Protein AF-A0A1J3IRX9-F1 (afdb_monomer_lite)

Sequence (83 aa):
MREEEREDSIGEILRYIHIALLCTDDNPETRPSLDKVLHWFSCFSTPLPETAIGNRYLAEEDTNCLFSPSPGHSSLMSPVSSR

pLDDT: mean 73.65, std 19.77, range [41.66, 97.06]

Foldseek 3Di:
DVVVVVVVVVLVVVLVVLLVLQQPDPDPVSRDDPVVSVVCVVDVPDDDDDRPPVPPVVVPPDDPDDPDDDDDDDDDDDDDDDD

Secondary structure (DSSP, 8-state):
-TTHHHHHHHHHHHHHHHHHHHHT-SSGGGSPPHHHHHHHHH-TTSPPPPPTHHHHSTT--S-------PPP----PPPPP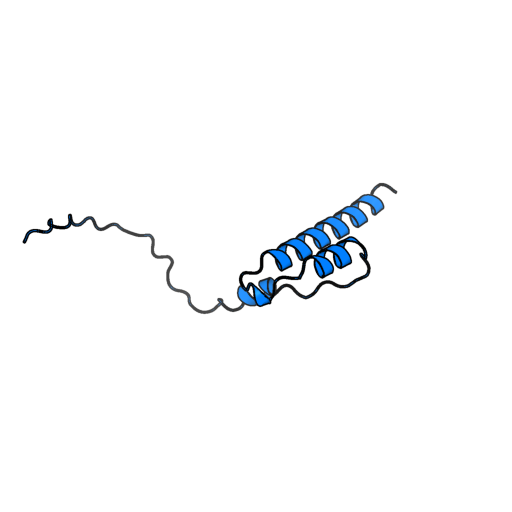--

Radius of gyration: 23.72 Å; chains: 1; bounding box: 80×42×27 Å

Organism: Noccaea caerulescens (NCBI:txid107243)

Structure (mmCIF, N/CA/C/O backbone):
data_AF-A0A1J3IRX9-F1
#
_entry.id   AF-A0A1J3IRX9-F1
#
loop_
_atom_site.group_PDB
_atom_site.id
_atom_site.type_symbol
_atom_site.label_atom_id
_atom_site.label_alt_id
_atom_site.label_comp_id
_atom_site.label_asym_id
_atom_site.label_entity_id
_atom_site.label_seq_id
_atom_site.pdbx_PDB_ins_code
_atom_site.Cartn_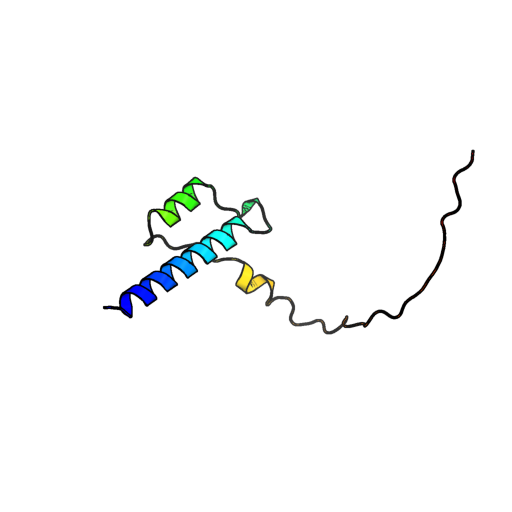x
_atom_site.Cartn_y
_atom_site.Cartn_z
_atom_site.occupancy
_atom_site.B_iso_or_equiv
_atom_site.auth_seq_id
_atom_site.auth_comp_id
_atom_site.auth_asym_id
_atom_site.auth_atom_id
_atom_site.pdbx_PDB_model_num
ATOM 1 N N . MET A 1 1 ? 24.847 2.224 -13.006 1.00 56.25 1 MET A N 1
ATOM 2 C CA . MET A 1 1 ? 23.920 3.370 -12.899 1.00 56.25 1 MET A CA 1
ATOM 3 C C . MET A 1 1 ? 22.500 3.010 -13.333 1.00 56.25 1 MET A C 1
ATOM 5 O O . MET A 1 1 ? 21.652 2.985 -12.467 1.00 56.25 1 MET A O 1
ATOM 9 N N . ARG A 1 2 ? 22.222 2.606 -14.588 1.00 66.88 2 ARG A N 1
ATOM 10 C CA . ARG A 1 2 ? 20.841 2.265 -15.036 1.00 66.88 2 ARG A CA 1
ATOM 11 C C . ARG A 1 2 ? 20.170 1.033 -14.404 1.00 66.88 2 ARG A C 1
ATOM 13 O O . ARG A 1 2 ? 18.979 0.822 -14.614 1.00 66.88 2 ARG A O 1
ATOM 20 N N . GLU A 1 3 ? 20.927 0.143 -13.772 1.00 61.72 3 GLU A N 1
ATOM 21 C CA . GLU A 1 3 ? 20.378 -1.106 -13.213 1.00 61.72 3 GLU A CA 1
ATOM 22 C C . GLU A 1 3 ? 20.002 -0.949 -11.739 1.00 61.72 3 GLU A C 1
ATOM 24 O O . GLU A 1 3 ? 18.940 -1.403 -11.341 1.00 61.72 3 GLU A O 1
ATOM 29 N N . GLU A 1 4 ? 20.804 -0.195 -10.991 1.00 61.91 4 GLU A N 1
ATOM 30 C CA . GLU A 1 4 ? 20.579 0.164 -9.586 1.00 61.91 4 GLU A CA 1
ATOM 31 C C . GLU A 1 4 ? 19.303 1.011 -9.417 1.00 61.91 4 GLU A C 1
ATOM 33 O O . GLU A 1 4 ? 18.435 0.669 -8.624 1.00 61.91 4 GLU A O 1
ATOM 38 N N . GLU A 1 5 ? 19.081 2.000 -10.295 1.00 63.44 5 GLU A N 1
ATOM 39 C CA . GLU A 1 5 ? 17.832 2.788 -10.321 1.00 63.44 5 GLU A CA 1
ATOM 40 C C . GLU A 1 5 ? 16.574 1.927 -10.575 1.00 63.44 5 GLU A C 1
ATOM 42 O O . GLU A 1 5 ? 15.473 2.272 -10.135 1.00 63.44 5 GLU A O 1
ATOM 47 N N . ARG A 1 6 ? 16.709 0.799 -11.295 1.00 69.69 6 ARG A N 1
ATOM 48 C CA . ARG A 1 6 ? 15.590 -0.132 -11.527 1.00 69.69 6 ARG A CA 1
ATOM 49 C C . ARG A 1 6 ? 15.285 -0.972 -10.294 1.00 69.69 6 ARG A C 1
ATOM 51 O O . ARG A 1 6 ? 14.116 -1.272 -10.068 1.00 69.69 6 ARG A O 1
ATOM 58 N N . GLU A 1 7 ? 16.300 -1.371 -9.536 1.00 71.81 7 GLU A N 1
ATOM 59 C CA . GLU A 1 7 ? 16.122 -2.140 -8.300 1.00 71.81 7 GLU A CA 1
ATOM 60 C C . GLU A 1 7 ? 15.444 -1.292 -7.220 1.00 71.81 7 GLU A C 1
ATOM 62 O O . GLU A 1 7 ? 14.469 -1.755 -6.621 1.00 71.81 7 GLU A O 1
ATOM 67 N N . ASP A 1 8 ? 15.855 -0.028 -7.075 1.00 76.31 8 ASP A N 1
ATOM 68 C CA . ASP A 1 8 ? 15.197 0.942 -6.190 1.00 76.31 8 ASP A CA 1
ATOM 69 C C . ASP A 1 8 ? 13.714 1.112 -6.560 1.00 76.31 8 ASP A C 1
ATOM 71 O O . ASP A 1 8 ? 12.830 0.975 -5.710 1.00 76.31 8 ASP A O 1
ATOM 75 N N . SER A 1 9 ? 13.424 1.272 -7.858 1.00 86.94 9 SER A N 1
ATOM 76 C CA . SER A 1 9 ? 12.051 1.411 -8.365 1.00 86.94 9 SER A CA 1
ATOM 77 C C . SER A 1 9 ? 11.177 0.185 -8.056 1.00 86.94 9 SER A C 1
ATOM 79 O O . SER A 1 9 ? 9.998 0.318 -7.726 1.00 86.94 9 SER A O 1
ATOM 81 N N . ILE A 1 10 ? 11.724 -1.032 -8.165 1.00 91.31 10 ILE A N 1
ATOM 82 C CA . ILE A 1 10 ? 10.979 -2.266 -7.868 1.00 91.31 10 ILE A CA 1
ATOM 83 C C . ILE A 1 10 ? 10.666 -2.352 -6.371 1.00 91.31 10 ILE A C 1
ATOM 85 O O . ILE A 1 10 ? 9.539 -2.692 -6.008 1.00 91.31 10 ILE A O 1
ATOM 89 N N . GLY A 1 11 ? 11.627 -2.017 -5.506 1.00 91.00 11 GLY A N 1
ATOM 90 C CA . GLY A 1 11 ? 11.422 -1.988 -4.057 1.00 91.00 11 GLY A CA 1
ATOM 91 C C . GLY A 1 11 ? 10.309 -1.023 -3.642 1.00 91.00 11 GLY A C 1
ATOM 92 O O . GLY A 1 11 ? 9.437 -1.383 -2.847 1.00 91.00 11 GLY A O 1
ATOM 93 N N . GLU A 1 12 ? 10.281 0.172 -4.234 1.00 91.75 12 GLU A N 1
ATOM 94 C CA . GLU A 1 12 ? 9.224 1.163 -4.009 1.00 91.75 12 GLU A CA 1
ATOM 95 C C . GLU A 1 12 ? 7.850 0.661 -4.472 1.00 91.75 12 GLU A C 1
ATOM 97 O O . GLU A 1 12 ? 6.874 0.743 -3.723 1.00 91.75 12 GLU A O 1
ATOM 102 N N . ILE A 1 13 ? 7.770 0.079 -5.674 1.00 93.62 13 ILE A N 1
ATOM 103 C CA . ILE A 1 13 ? 6.520 -0.476 -6.211 1.00 93.62 13 ILE A CA 1
ATOM 104 C C . ILE A 1 13 ? 5.993 -1.598 -5.310 1.00 93.62 13 ILE A C 1
ATOM 106 O O . ILE A 1 13 ? 4.812 -1.596 -4.955 1.00 93.62 13 ILE A O 1
ATOM 110 N N . LEU A 1 14 ? 6.851 -2.535 -4.896 1.00 92.69 14 LEU A N 1
ATOM 111 C CA . LEU A 1 14 ? 6.468 -3.627 -3.997 1.00 92.69 14 LEU A CA 1
ATOM 112 C C . LEU A 1 14 ? 5.979 -3.099 -2.645 1.00 92.69 14 LEU A C 1
ATOM 114 O O . LEU A 1 14 ? 4.978 -3.587 -2.116 1.00 92.69 14 LEU A O 1
ATOM 118 N N . ARG A 1 15 ? 6.632 -2.064 -2.108 1.00 93.19 15 ARG A N 1
ATOM 119 C CA . ARG A 1 15 ? 6.204 -1.395 -0.875 1.00 93.19 15 ARG A CA 1
ATOM 120 C C . ARG A 1 15 ? 4.819 -0.763 -1.030 1.00 93.19 15 ARG A C 1
ATOM 122 O O . ARG A 1 15 ? 3.986 -0.914 -0.139 1.00 93.19 15 ARG A O 1
ATOM 129 N N . TYR A 1 16 ? 4.537 -0.094 -2.147 1.00 94.75 16 TYR A N 1
ATOM 130 C CA . TYR A 1 16 ? 3.220 0.499 -2.395 1.00 94.75 16 TYR A CA 1
ATOM 131 C C . TYR A 1 16 ? 2.123 -0.546 -2.571 1.00 94.75 16 TYR A C 1
ATOM 133 O O . TYR A 1 16 ? 1.027 -0.363 -2.043 1.00 94.75 16 TYR A O 1
ATOM 141 N N . ILE A 1 17 ? 2.422 -1.661 -3.242 1.00 94.62 17 ILE A N 1
ATOM 142 C CA . ILE A 1 17 ? 1.502 -2.800 -3.330 1.00 94.62 17 ILE A CA 1
ATOM 143 C C . ILE A 1 17 ? 1.205 -3.337 -1.926 1.00 94.62 17 ILE A C 1
ATOM 145 O O . ILE A 1 17 ? 0.0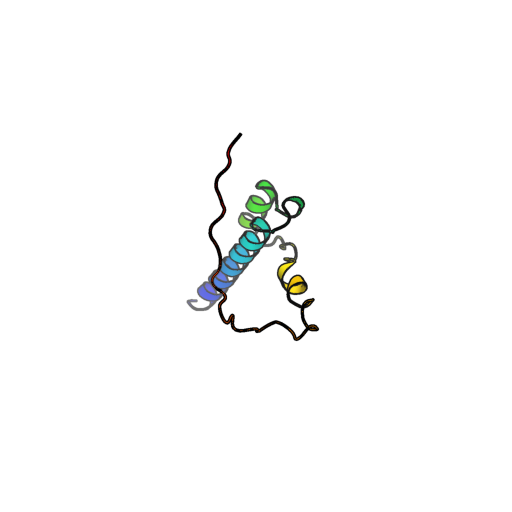42 -3.521 -1.585 1.00 94.62 17 ILE A O 1
ATOM 149 N N . HIS A 1 18 ? 2.222 -3.514 -1.081 1.00 94.06 18 HIS A N 1
ATOM 150 C CA . HIS A 1 18 ? 2.041 -3.970 0.297 1.00 94.06 18 HIS A CA 1
ATOM 151 C C . HIS A 1 18 ? 1.125 -3.019 1.094 1.00 94.06 18 HIS A C 1
ATOM 153 O O . HIS A 1 18 ? 0.157 -3.460 1.711 1.00 94.06 18 HIS A O 1
ATOM 159 N N . ILE A 1 19 ? 1.353 -1.703 1.018 1.00 94.62 19 ILE A N 1
ATOM 160 C CA . ILE A 1 19 ? 0.479 -0.707 1.663 1.00 94.62 19 ILE A CA 1
ATOM 161 C C . ILE A 1 19 ? -0.957 -0.801 1.128 1.00 94.62 19 ILE A C 1
ATOM 163 O O . ILE A 1 19 ? -1.902 -0.767 1.914 1.00 94.62 19 ILE A O 1
ATOM 167 N N . ALA A 1 20 ? -1.138 -0.955 -0.187 1.00 94.06 20 ALA A N 1
ATOM 168 C CA . ALA A 1 20 ? -2.460 -1.107 -0.788 1.00 94.06 20 ALA A CA 1
ATOM 169 C C . ALA A 1 20 ? -3.190 -2.352 -0.257 1.00 94.06 20 ALA A C 1
ATOM 171 O O . ALA A 1 20 ? -4.360 -2.246 0.105 1.00 94.06 20 ALA A O 1
ATOM 172 N N . LEU A 1 21 ? -2.489 -3.485 -0.127 1.00 92.69 21 LEU A N 1
ATOM 173 C CA . LEU A 1 21 ? -3.046 -4.721 0.432 1.00 92.69 21 LEU A CA 1
ATOM 174 C C . LEU A 1 21 ? -3.510 -4.545 1.886 1.00 92.69 21 LEU A C 1
ATOM 176 O O . LEU A 1 21 ? -4.570 -5.051 2.243 1.00 92.69 21 LEU A O 1
ATOM 180 N N . LEU A 1 22 ? -2.772 -3.787 2.705 1.00 92.19 22 LEU A N 1
ATOM 181 C CA . LEU A 1 22 ? -3.182 -3.456 4.078 1.00 92.19 22 LEU A CA 1
ATOM 182 C C . LEU A 1 22 ? -4.435 -2.560 4.111 1.00 92.19 22 LEU A C 1
ATOM 184 O O . LEU A 1 22 ? -5.287 -2.702 4.986 1.00 92.19 22 LEU A O 1
ATOM 188 N N . CYS A 1 23 ? -4.570 -1.631 3.162 1.00 94.25 23 CYS A N 1
ATOM 189 C CA . CYS A 1 23 ? -5.724 -0.731 3.068 1.00 94.25 23 CYS A CA 1
ATOM 190 C C . CYS A 1 23 ? -7.009 -1.435 2.612 1.00 94.25 23 CYS A C 1
ATOM 192 O O . CYS A 1 23 ? -8.105 -1.000 2.970 1.00 94.25 23 CYS A O 1
ATOM 194 N N . THR A 1 24 ? -6.883 -2.502 1.821 1.00 91.44 24 THR A N 1
ATOM 195 C CA . THR A 1 24 ? -8.013 -3.269 1.278 1.00 91.44 24 THR A CA 1
ATOM 196 C C . THR A 1 24 ? -8.317 -4.533 2.073 1.00 91.44 24 THR A C 1
ATOM 198 O O . THR A 1 24 ? -8.957 -5.435 1.543 1.00 91.44 24 THR A O 1
ATOM 201 N N . ASP A 1 25 ? -7.864 -4.620 3.325 1.00 86.88 25 ASP A N 1
ATOM 202 C CA . ASP A 1 25 ? -8.128 -5.786 4.163 1.00 86.88 25 ASP A CA 1
ATOM 203 C C . ASP A 1 25 ? -9.644 -5.998 4.357 1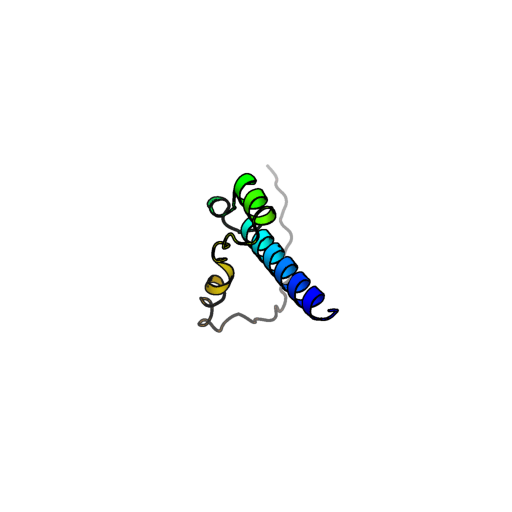.00 86.88 25 ASP A C 1
ATOM 205 O O . ASP A 1 25 ? -10.428 -5.037 4.465 1.00 86.88 25 ASP A O 1
ATOM 209 N N . ASP A 1 26 ? -10.055 -7.269 4.358 1.00 85.88 26 ASP A N 1
ATOM 210 C CA . ASP A 1 26 ? -11.455 -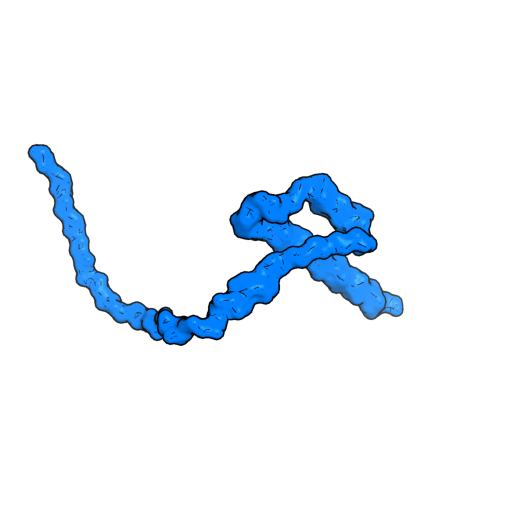7.681 4.493 1.00 85.88 26 ASP A CA 1
ATOM 211 C C . ASP A 1 26 ? -12.023 -7.269 5.855 1.00 85.88 26 ASP A C 1
ATOM 213 O O . ASP A 1 26 ? -13.196 -6.903 5.962 1.00 85.88 26 ASP A O 1
ATOM 217 N N . ASN A 1 27 ? -11.185 -7.286 6.894 1.00 86.94 27 ASN A N 1
ATOM 218 C CA . ASN A 1 27 ? -11.569 -6.832 8.215 1.00 86.94 27 ASN A CA 1
ATOM 219 C C . ASN A 1 27 ? -11.348 -5.305 8.330 1.00 86.94 27 ASN A C 1
ATOM 221 O O . ASN A 1 27 ? -10.238 -4.808 8.142 1.00 86.94 27 ASN A O 1
ATOM 225 N N . PRO A 1 28 ? -12.385 -4.506 8.640 1.00 89.25 28 PRO A N 1
ATOM 226 C CA . PRO A 1 28 ? -12.248 -3.051 8.708 1.00 89.25 28 PRO A CA 1
ATOM 227 C C . PRO A 1 28 ? -11.351 -2.594 9.866 1.00 89.25 28 PRO A C 1
ATOM 229 O O . PRO A 1 28 ? -10.665 -1.585 9.733 1.00 89.25 28 PRO A O 1
ATOM 232 N N . GLU A 1 29 ? -11.309 -3.352 10.965 1.00 89.19 29 GLU A N 1
ATOM 233 C CA . GLU A 1 29 ? -10.514 -3.022 12.158 1.00 89.19 29 GLU A CA 1
ATOM 234 C C . GLU A 1 29 ? -8.999 -3.174 11.932 1.00 89.19 29 GLU A C 1
ATOM 236 O O . GLU A 1 29 ? -8.193 -2.597 12.661 1.00 89.19 29 GLU A O 1
ATOM 241 N N . THR A 1 30 ? -8.588 -3.949 10.924 1.00 87.88 30 THR A N 1
ATOM 242 C CA . THR A 1 30 ? -7.176 -4.139 10.548 1.00 87.88 30 THR A CA 1
ATOM 243 C C . THR A 1 30 ? -6.689 -3.091 9.554 1.00 87.88 30 THR A C 1
ATOM 245 O O . THR A 1 30 ? -5.478 -2.973 9.350 1.00 87.88 30 THR A O 1
ATOM 248 N N . ARG A 1 31 ? -7.587 -2.286 8.969 1.00 92.69 31 ARG A N 1
ATOM 249 C CA . ARG A 1 31 ? -7.197 -1.240 8.021 1.00 92.69 31 ARG A CA 1
ATOM 250 C C . ARG A 1 31 ? -6.399 -0.140 8.729 1.00 92.69 31 ARG A C 1
ATOM 252 O O . ARG A 1 31 ? -6.787 0.333 9.800 1.00 92.69 31 ARG A O 1
ATOM 259 N N . PRO A 1 32 ? -5.279 0.312 8.147 1.00 95.50 32 PRO A N 1
ATOM 260 C CA . PRO A 1 32 ? -4.494 1.395 8.717 1.00 95.50 32 PRO A CA 1
ATOM 261 C C . PRO A 1 32 ? -5.260 2.723 8.658 1.00 95.50 32 PRO A C 1
ATOM 263 O O . PRO A 1 32 ? -5.999 3.000 7.713 1.00 95.50 32 PRO A O 1
ATOM 266 N N . SER A 1 33 ? -5.036 3.588 9.651 1.00 96.25 33 SER A N 1
ATOM 267 C CA . SER A 1 33 ? -5.484 4.980 9.568 1.00 96.25 33 SER A CA 1
ATOM 268 C C . SER A 1 33 ? -4.716 5.726 8.476 1.00 96.25 33 SER A C 1
ATOM 270 O O . SER A 1 33 ? -3.567 5.394 8.169 1.00 96.25 33 SER A O 1
ATOM 272 N N . LEU A 1 34 ? -5.321 6.781 7.925 1.00 95.38 34 LEU A N 1
ATOM 273 C CA . LEU A 1 34 ? -4.693 7.590 6.878 1.00 95.38 34 LEU A CA 1
ATOM 274 C C . LEU A 1 34 ? -3.332 8.159 7.319 1.00 95.38 34 LEU A C 1
ATOM 276 O O . LEU A 1 34 ? -2.389 8.164 6.532 1.00 95.38 34 LEU A O 1
ATOM 280 N N . ASP A 1 35 ? -3.196 8.549 8.589 1.00 97.06 35 ASP A N 1
ATOM 281 C CA . ASP A 1 35 ? -1.931 9.040 9.152 1.00 97.06 35 ASP A CA 1
ATOM 282 C C . ASP A 1 35 ? -0.817 7.984 9.104 1.00 97.06 35 ASP A C 1
ATOM 284 O O . ASP A 1 35 ? 0.329 8.300 8.783 1.00 97.06 35 ASP A O 1
ATOM 288 N N . LYS A 1 36 ? -1.141 6.709 9.375 1.00 95.25 36 LYS A N 1
ATOM 289 C CA . LYS A 1 36 ? -0.177 5.600 9.267 1.00 95.25 36 LYS A CA 1
ATOM 290 C C . LYS A 1 36 ? 0.251 5.383 7.819 1.00 95.25 36 LYS A C 1
ATOM 292 O O . LYS A 1 36 ? 1.436 5.209 7.551 1.00 95.25 36 LYS A O 1
ATOM 297 N N . VAL A 1 37 ? -0.701 5.443 6.891 1.00 95.69 37 VAL A N 1
ATOM 298 C CA . VAL A 1 37 ? -0.442 5.313 5.451 1.00 95.69 37 VAL A CA 1
ATOM 299 C C . VAL A 1 37 ? 0.482 6.435 4.962 1.00 95.69 37 VAL A C 1
ATOM 301 O O . VAL A 1 37 ? 1.501 6.165 4.327 1.00 95.69 37 VAL A O 1
ATOM 304 N N . LEU A 1 38 ? 0.191 7.687 5.327 1.00 95.69 38 LEU A N 1
ATOM 305 C CA . LEU A 1 38 ? 1.034 8.848 5.017 1.00 95.69 38 LEU A CA 1
ATOM 306 C C . LEU A 1 38 ? 2.436 8.724 5.622 1.00 95.69 38 LEU A C 1
ATOM 308 O O . LEU A 1 38 ? 3.424 9.064 4.967 1.00 95.69 38 LEU A O 1
ATOM 312 N N . HIS A 1 39 ? 2.541 8.204 6.845 1.00 95.50 39 HIS A N 1
ATOM 313 C CA . HIS A 1 39 ? 3.829 7.942 7.475 1.00 95.50 39 HIS A CA 1
ATOM 314 C C . HIS A 1 39 ? 4.651 6.909 6.688 1.00 95.50 39 HIS A C 1
ATOM 316 O O . HIS A 1 39 ? 5.839 7.129 6.456 1.00 95.50 39 HIS A O 1
ATOM 322 N N . TRP A 1 40 ? 4.037 5.821 6.212 1.00 95.38 40 TRP A N 1
ATOM 323 C CA . TRP A 1 40 ? 4.733 4.816 5.402 1.00 95.38 40 TRP A CA 1
ATOM 324 C C . TRP A 1 40 ? 5.166 5.321 4.027 1.00 95.38 40 TRP A C 1
ATOM 326 O O . TRP A 1 40 ? 6.206 4.877 3.537 1.00 95.38 40 TRP A O 1
ATOM 336 N N . PHE A 1 41 ? 4.423 6.255 3.431 1.00 92.44 41 PHE A N 1
ATOM 337 C CA . PHE A 1 41 ? 4.848 6.947 2.212 1.00 92.44 41 PHE A CA 1
ATOM 338 C C . PHE A 1 41 ? 5.981 7.947 2.465 1.00 92.44 41 PHE A C 1
ATOM 340 O O . PHE A 1 41 ? 6.851 8.117 1.620 1.00 92.44 41 PHE A O 1
ATOM 347 N N . SER A 1 42 ? 5.994 8.590 3.633 1.00 92.44 42 SER A N 1
ATOM 348 C CA . SER A 1 42 ? 6.991 9.615 3.967 1.00 92.44 42 SER A CA 1
ATOM 349 C C . SER A 1 42 ? 8.307 9.029 4.489 1.00 92.44 42 SER A C 1
ATOM 351 O O . SER A 1 42 ? 9.348 9.672 4.385 1.00 92.44 42 SER A O 1
ATOM 353 N N . CYS A 1 43 ? 8.280 7.826 5.072 1.00 92.69 43 CYS A N 1
ATOM 354 C CA . CYS A 1 43 ? 9.444 7.183 5.679 1.00 92.69 43 CYS A CA 1
ATOM 355 C C . CYS A 1 43 ? 9.615 5.740 5.182 1.00 92.69 43 CYS A C 1
ATOM 357 O O . CYS A 1 43 ? 9.065 4.797 5.754 1.00 92.69 43 CYS A O 1
ATOM 359 N N . PHE A 1 44 ? 10.437 5.558 4.144 1.00 88.44 44 PHE A N 1
ATOM 360 C CA . PHE A 1 44 ? 10.726 4.249 3.536 1.00 88.44 44 PHE A CA 1
ATOM 361 C C . PHE A 1 44 ? 11.484 3.278 4.451 1.00 88.44 44 PHE A C 1
ATOM 363 O O . PHE A 1 44 ? 11.424 2.070 4.246 1.00 88.44 44 PHE A O 1
ATOM 370 N N . SER A 1 45 ? 12.151 3.785 5.489 1.00 89.31 45 SER A N 1
ATOM 371 C CA . SER A 1 45 ? 12.830 2.955 6.493 1.00 89.31 45 SER A CA 1
ATOM 372 C C . SER A 1 45 ? 11.849 2.304 7.479 1.00 89.31 45 SER A C 1
ATOM 374 O O . SER A 1 45 ? 12.163 1.293 8.105 1.00 89.31 45 SER A O 1
ATOM 376 N N . THR A 1 46 ? 10.630 2.844 7.610 1.00 92.75 46 THR A N 1
ATOM 377 C CA . THR A 1 46 ? 9.631 2.269 8.515 1.00 92.75 46 THR A CA 1
ATOM 378 C C . THR A 1 46 ? 9.178 0.904 7.984 1.00 92.75 46 THR A C 1
ATOM 380 O O . THR A 1 46 ? 8.724 0.841 6.830 1.00 92.75 46 THR A O 1
ATOM 383 N N . PRO A 1 47 ? 9.261 -0.172 8.792 1.00 91.62 47 PRO A N 1
ATOM 384 C CA . PRO A 1 47 ? 8.777 -1.488 8.400 1.00 91.62 47 PRO A CA 1
ATOM 385 C C . PRO A 1 47 ? 7.250 -1.493 8.296 1.00 91.62 47 PRO A C 1
ATOM 387 O O . PRO A 1 47 ? 6.550 -0.822 9.062 1.00 91.62 47 PRO A O 1
ATOM 390 N N . LEU A 1 48 ? 6.738 -2.262 7.338 1.00 92.50 48 LEU A N 1
ATOM 391 C CA . LEU A 1 48 ? 5.306 -2.484 7.177 1.00 92.50 48 LEU A CA 1
ATOM 392 C C . LEU A 1 48 ? 4.853 -3.678 8.036 1.00 92.50 48 LEU A C 1
ATOM 394 O O . LEU A 1 48 ? 5.632 -4.617 8.217 1.00 92.50 48 LEU A O 1
ATOM 398 N N . PRO A 1 49 ? 3.620 -3.653 8.571 1.00 90.75 49 PRO A N 1
ATOM 399 C CA . PRO A 1 49 ? 3.005 -4.813 9.209 1.00 90.75 49 PRO A CA 1
ATOM 400 C C . PRO A 1 49 ? 2.913 -5.992 8.246 1.00 90.75 49 PRO A C 1
ATOM 402 O O . PRO A 1 49 ? 2.765 -5.794 7.047 1.00 90.75 49 PRO A O 1
ATOM 405 N N . GLU A 1 50 ? 2.930 -7.213 8.768 1.00 83.62 50 GLU A N 1
ATOM 406 C CA . GLU A 1 50 ? 2.741 -8.405 7.947 1.00 83.62 50 GLU A CA 1
ATOM 407 C C . GLU A 1 50 ? 1.298 -8.493 7.425 1.00 83.62 50 GLU A C 1
ATOM 409 O O . GLU A 1 50 ? 0.334 -8.410 8.190 1.00 83.62 50 GLU A O 1
ATOM 414 N N . THR A 1 51 ? 1.130 -8.647 6.110 1.00 75.19 51 THR A N 1
ATOM 415 C CA . THR A 1 51 ? -0.192 -8.868 5.511 1.00 75.19 51 THR A CA 1
ATOM 416 C C . THR A 1 51 ? -0.693 -10.271 5.831 1.00 75.19 51 THR A C 1
ATOM 418 O O . THR A 1 51 ? -0.041 -11.254 5.488 1.00 75.19 51 THR A O 1
ATOM 421 N N . ALA A 1 52 ? -1.907 -10.385 6.370 1.00 65.31 52 ALA A N 1
ATOM 422 C CA . ALA A 1 52 ? -2.531 -11.668 6.713 1.00 65.31 52 ALA A CA 1
ATOM 423 C C . ALA A 1 52 ? -2.86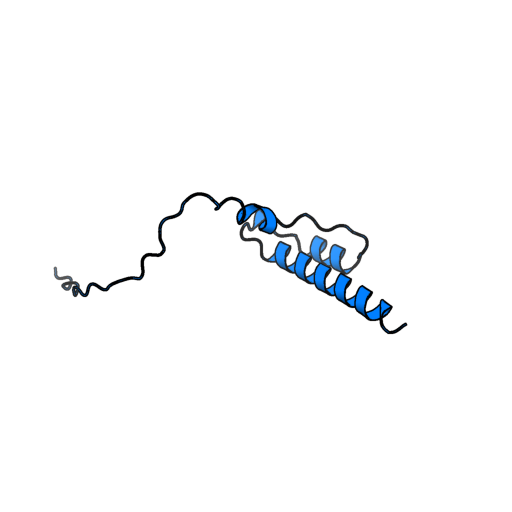4 -12.574 5.501 1.00 65.31 52 ALA A C 1
ATOM 425 O O . ALA A 1 52 ? -3.346 -13.695 5.671 1.00 65.31 52 ALA A O 1
ATOM 426 N N . ILE A 1 53 ? -2.625 -12.108 4.270 1.00 62.69 53 ILE A N 1
ATOM 427 C CA . ILE A 1 53 ? -2.961 -12.820 3.028 1.00 62.69 53 ILE A CA 1
ATOM 428 C C . ILE A 1 53 ? -2.139 -14.112 2.873 1.00 62.69 53 ILE A C 1
ATOM 430 O O . ILE A 1 53 ? -2.675 -15.106 2.386 1.00 62.69 53 ILE A O 1
ATOM 434 N N . GLY A 1 54 ? -0.887 -14.148 3.348 1.00 56.19 54 GLY A N 1
ATOM 435 C CA . GLY A 1 54 ? -0.004 -15.319 3.211 1.00 56.19 54 GLY A CA 1
ATOM 436 C C . GLY A 1 54 ? -0.486 -16.574 3.950 1.00 56.19 54 GLY A C 1
ATOM 437 O O . GLY A 1 54 ? -0.115 -17.686 3.589 1.00 56.19 54 GLY A O 1
ATOM 438 N N . ASN A 1 55 ? -1.359 -16.411 4.944 1.00 55.31 55 ASN A N 1
ATOM 439 C CA . ASN A 1 55 ? -1.679 -17.466 5.907 1.00 55.31 55 ASN A CA 1
ATOM 440 C C . ASN A 1 55 ? -3.117 -17.959 5.724 1.00 55.31 55 ASN A C 1
ATOM 442 O O . ASN A 1 55 ? -3.464 -19.059 6.144 1.00 55.31 55 ASN A O 1
ATOM 446 N N . ARG A 1 56 ? -3.969 -17.129 5.111 1.00 54.12 56 ARG A N 1
ATOM 447 C CA . ARG A 1 56 ? -5.404 -17.392 4.987 1.00 54.12 56 ARG A CA 1
ATOM 448 C C . ARG A 1 56 ? -5.733 -18.343 3.837 1.00 54.12 56 ARG A C 1
ATOM 450 O O . ARG A 1 56 ? -6.752 -19.011 3.900 1.00 54.12 56 ARG A O 1
ATOM 457 N N . TYR A 1 57 ? -4.856 -18.434 2.833 1.00 50.44 57 TYR A N 1
ATOM 458 C CA . TYR A 1 57 ? -5.007 -19.357 1.700 1.00 50.44 57 TYR A CA 1
ATOM 459 C C . TYR A 1 57 ? -4.294 -20.706 1.901 1.00 50.44 57 TYR A C 1
ATOM 461 O O . TYR A 1 57 ? -4.608 -21.670 1.216 1.00 50.44 57 TYR A O 1
ATOM 469 N N . LEU A 1 58 ? -3.356 -20.801 2.854 1.00 53.50 58 LEU A N 1
ATOM 470 C CA . LEU A 1 58 ? -2.677 -22.060 3.207 1.00 53.50 58 LEU A CA 1
ATOM 471 C C . LEU A 1 58 ? -3.463 -22.903 4.227 1.00 53.50 58 LEU A C 1
ATOM 473 O O . LEU A 1 58 ? -3.076 -24.026 4.528 1.00 53.50 58 LEU A O 1
ATOM 477 N N . ALA A 1 59 ? -4.567 -22.374 4.761 1.00 47.31 59 ALA A N 1
ATOM 478 C CA . ALA A 1 59 ? -5.462 -23.094 5.666 1.00 47.31 59 ALA A CA 1
ATOM 479 C C . ALA A 1 59 ? -6.598 -23.843 4.936 1.00 47.31 59 ALA A C 1
ATOM 481 O O . ALA A 1 59 ? -7.516 -24.332 5.590 1.00 47.31 59 ALA A O 1
ATOM 482 N N . GLU A 1 60 ? -6.546 -23.944 3.602 1.00 51.62 60 GLU A N 1
ATOM 483 C CA . GLU A 1 60 ? -7.538 -24.656 2.782 1.00 51.62 60 GLU A CA 1
ATOM 484 C C . GLU A 1 60 ? -6.888 -25.765 1.933 1.00 51.62 60 GLU A C 1
ATOM 486 O O . GLU A 1 60 ? -7.181 -25.929 0.754 1.00 51.62 60 GLU A O 1
ATOM 491 N N . GLU A 1 61 ? -5.990 -26.551 2.530 1.00 55.00 61 GLU A N 1
ATOM 492 C CA . GLU A 1 61 ? -5.408 -27.747 1.905 1.00 55.00 61 GLU A CA 1
ATOM 493 C C . GLU A 1 61 ? -5.751 -28.998 2.729 1.00 55.00 61 GLU A C 1
ATOM 495 O O . GLU A 1 61 ? -4.882 -29.651 3.281 1.00 55.00 61 GLU A O 1
ATOM 500 N N . ASP A 1 62 ? -7.050 -29.285 2.881 1.00 49.78 62 ASP A N 1
ATOM 501 C CA . ASP A 1 62 ? -7.580 -30.649 3.063 1.00 49.78 62 ASP A CA 1
ATOM 502 C C . ASP A 1 62 ? -9.117 -30.627 3.071 1.00 49.78 62 ASP A C 1
ATOM 504 O O . ASP A 1 62 ? -9.785 -30.758 4.090 1.00 49.78 62 ASP A O 1
ATOM 508 N N . THR A 1 63 ? -9.721 -30.424 1.905 1.00 46.38 63 THR A N 1
ATOM 509 C CA . THR A 1 63 ? -11.000 -31.061 1.548 1.00 46.38 63 THR A CA 1
ATOM 510 C C . THR A 1 63 ? -11.131 -31.010 0.033 1.00 46.38 63 THR A C 1
ATOM 512 O O . THR A 1 63 ? -11.781 -30.155 -0.562 1.00 46.38 63 THR A O 1
ATOM 515 N N . ASN A 1 64 ? -10.505 -31.987 -0.619 1.00 52.41 64 ASN A N 1
ATOM 516 C CA . ASN A 1 64 ? -10.979 -32.440 -1.918 1.00 52.41 64 ASN A CA 1
ATOM 517 C C . ASN A 1 64 ? -12.470 -32.774 -1.794 1.00 52.41 64 ASN A C 1
ATOM 519 O O . ASN A 1 64 ? -12.796 -33.821 -1.247 1.00 52.41 64 ASN A O 1
ATOM 523 N N . CYS A 1 65 ? -13.345 -31.883 -2.262 1.00 51.47 65 CYS A N 1
ATOM 524 C CA . CYS A 1 65 ? -14.633 -32.161 -2.903 1.00 51.47 65 CYS A CA 1
ATOM 525 C C . CYS A 1 65 ? -15.357 -30.832 -3.156 1.00 51.47 65 CYS A C 1
ATOM 527 O O . CYS A 1 65 ? -15.936 -30.293 -2.222 1.00 51.47 65 CYS A O 1
ATOM 529 N N . LEU A 1 66 ? -15.359 -30.343 -4.405 1.00 44.62 66 LEU A N 1
ATOM 530 C CA . LEU A 1 66 ? -16.529 -29.762 -5.107 1.00 44.62 66 LEU A CA 1
ATOM 531 C C . LEU A 1 66 ? -16.135 -29.067 -6.430 1.00 44.62 66 LEU A C 1
ATOM 533 O O . LEU A 1 66 ? -16.715 -28.061 -6.825 1.00 44.62 66 LEU A O 1
ATOM 537 N N . PHE A 1 67 ? -15.230 -29.667 -7.210 1.00 43.38 67 PHE A N 1
ATOM 538 C CA . PHE A 1 67 ? -15.353 -29.558 -8.666 1.00 43.38 67 PHE A CA 1
ATOM 539 C C . PHE A 1 67 ? -16.516 -30.454 -9.099 1.00 43.38 67 PHE A C 1
ATOM 541 O O . PHE A 1 67 ? -16.331 -31.621 -9.432 1.00 43.38 67 PHE A O 1
ATOM 548 N N . SER A 1 68 ? -17.735 -29.923 -9.042 1.00 52.59 68 SER A N 1
ATOM 549 C CA . SER A 1 68 ? -18.874 -30.498 -9.759 1.00 52.59 68 SER A CA 1
ATOM 550 C C . SER A 1 68 ? -19.186 -29.576 -10.938 1.00 52.59 68 SER A C 1
ATOM 552 O O . SER A 1 68 ? -19.530 -28.418 -10.705 1.00 52.59 68 SER A O 1
ATOM 554 N N . PRO A 1 69 ? -19.058 -30.022 -12.198 1.00 48.56 69 PRO A N 1
ATOM 555 C CA . PRO A 1 69 ? -19.522 -29.240 -13.334 1.00 48.56 69 PRO A CA 1
ATOM 556 C C . PRO A 1 69 ? -21.050 -29.300 -13.338 1.00 48.56 69 PRO A C 1
ATOM 558 O O . PRO A 1 69 ? -21.602 -30.380 -13.510 1.00 48.56 69 PRO A O 1
ATOM 561 N N . SER A 1 70 ? -21.730 -28.174 -13.110 1.00 44.16 70 SER A N 1
ATOM 562 C CA . SER A 1 70 ? -23.196 -28.097 -13.030 1.00 44.16 70 SER A CA 1
ATOM 563 C C . SER A 1 70 ? -23.903 -28.708 -14.251 1.00 44.16 70 SER A C 1
ATOM 565 O O . SER A 1 70 ? -23.781 -28.162 -15.351 1.00 44.16 70 SER A O 1
ATOM 567 N N . PRO A 1 71 ? -24.723 -29.762 -14.072 1.00 52.25 71 PRO A N 1
ATOM 568 C CA . PRO A 1 71 ? -25.705 -30.209 -15.055 1.00 52.25 71 PRO A CA 1
ATOM 569 C C . PRO A 1 71 ? -27.095 -29.707 -14.630 1.00 52.25 71 PRO A C 1
ATOM 571 O O . PRO A 1 71 ? -27.518 -29.880 -13.489 1.00 52.25 71 PRO A O 1
ATOM 574 N N . GLY A 1 72 ? -27.771 -29.005 -15.539 1.00 50.56 72 GLY A N 1
ATOM 575 C CA . GLY A 1 72 ? -28.930 -28.168 -15.234 1.00 50.56 72 GLY A CA 1
ATOM 576 C C . GLY A 1 72 ? -30.178 -28.882 -14.715 1.00 50.56 72 GLY A C 1
ATOM 577 O O . GLY A 1 72 ? -30.423 -30.044 -15.012 1.00 50.56 72 GLY A O 1
ATOM 578 N N . HIS A 1 73 ? -31.026 -28.111 -14.030 1.00 46.69 73 HIS A N 1
ATOM 579 C CA . HIS A 1 73 ? -32.441 -28.418 -13.845 1.00 46.69 73 HIS A CA 1
ATOM 580 C C . HIS A 1 73 ? -33.275 -27.135 -13.959 1.00 46.69 73 HIS A C 1
ATOM 582 O O . HIS A 1 73 ? -33.204 -26.228 -13.136 1.00 46.69 73 HIS A O 1
ATOM 588 N N . SER A 1 74 ? -34.064 -27.075 -15.027 1.00 54.06 74 SER A N 1
ATOM 589 C CA . SER A 1 74 ? -35.221 -26.200 -15.205 1.00 54.06 74 SER A CA 1
ATOM 590 C C . SER A 1 74 ? -36.341 -26.576 -14.232 1.00 54.06 74 SER A C 1
ATOM 592 O O . SER A 1 74 ? -36.684 -27.759 -14.194 1.00 54.06 74 SER A O 1
ATOM 594 N N . SER A 1 75 ? -36.942 -25.601 -13.530 1.00 47.62 75 SER A N 1
ATOM 595 C CA . SER A 1 75 ? -38.333 -25.582 -12.999 1.00 47.62 75 SER A CA 1
ATOM 596 C C . SER A 1 75 ? -38.447 -24.594 -11.825 1.00 47.62 75 SER A C 1
ATOM 598 O O . SER A 1 75 ? -37.542 -24.560 -11.007 1.00 47.62 75 SER A O 1
ATOM 600 N N . LEU A 1 76 ? -39.487 -23.785 -11.594 1.00 53.72 76 LEU A N 1
ATOM 601 C CA . LEU A 1 76 ? -40.810 -23.554 -12.191 1.00 53.72 76 LEU A CA 1
ATOM 602 C C . LEU A 1 76 ? -41.286 -22.161 -11.715 1.00 53.72 76 LEU A C 1
ATOM 604 O O . LEU A 1 76 ? -40.862 -21.683 -10.665 1.00 53.72 76 LEU A O 1
ATOM 608 N N . MET A 1 77 ? -42.167 -21.518 -12.484 1.00 51.56 77 MET A N 1
ATOM 609 C CA . MET A 1 77 ? -42.792 -20.228 -12.159 1.00 51.56 77 MET A CA 1
ATOM 610 C C . MET A 1 77 ? -43.496 -20.228 -10.789 1.00 51.56 77 MET A C 1
ATOM 612 O O . MET A 1 77 ? -44.228 -21.163 -10.465 1.00 51.56 77 MET A O 1
ATOM 616 N N . SER A 1 78 ? -43.349 -19.138 -10.031 1.00 56.62 78 SER A N 1
ATOM 617 C CA . SER A 1 78 ? -44.157 -18.840 -8.839 1.00 56.62 78 SER A CA 1
ATOM 618 C C . SER A 1 78 ? -45.619 -18.565 -9.218 1.00 56.62 78 SER A C 1
ATOM 620 O O . SER A 1 78 ? -45.847 -17.762 -10.128 1.00 56.62 78 SER A O 1
ATOM 622 N N . PRO A 1 79 ? -46.629 -19.127 -8.526 1.00 48.44 79 PRO A N 1
ATOM 623 C CA . PRO A 1 79 ? -47.986 -18.634 -8.656 1.00 48.44 79 PRO A CA 1
ATOM 624 C C . PRO A 1 79 ? -48.176 -17.356 -7.830 1.00 48.44 79 PRO A C 1
ATOM 626 O O . PRO A 1 79 ? -47.634 -17.170 -6.740 1.00 48.44 79 PRO A O 1
ATOM 629 N N . VAL A 1 80 ? -48.947 -16.466 -8.437 1.00 53.38 80 VAL A N 1
ATOM 630 C CA . VAL A 1 80 ? -49.344 -15.130 -8.009 1.00 53.38 80 VAL A CA 1
ATOM 631 C C . VAL A 1 80 ? -50.142 -15.126 -6.698 1.00 53.38 80 VAL A C 1
ATOM 633 O O . VAL A 1 80 ? -50.944 -16.015 -6.425 1.00 53.38 80 VAL A O 1
ATOM 636 N N . SER A 1 81 ? -49.927 -14.076 -5.905 1.00 48.09 81 SER A N 1
ATOM 637 C CA . SER A 1 81 ? -50.718 -13.721 -4.724 1.00 48.09 81 SER A CA 1
ATOM 638 C C . SER A 1 81 ? -52.179 -13.428 -5.092 1.00 48.09 81 SER A C 1
ATOM 640 O O . SER A 1 81 ? -52.441 -12.675 -6.030 1.00 48.09 81 SER A O 1
ATOM 642 N N . SER A 1 82 ? -53.140 -13.950 -4.330 1.00 41.66 82 SER A N 1
ATOM 643 C CA . SER A 1 82 ? -54.490 -13.377 -4.251 1.00 41.66 82 SER A CA 1
ATOM 644 C C . SER A 1 82 ? -55.073 -13.575 -2.852 1.00 41.66 82 SER A C 1
ATOM 646 O O . SER A 1 82 ? -55.021 -14.672 -2.297 1.00 41.66 82 SER A O 1
ATOM 648 N N . ARG A 1 83 ? -55.574 -12.467 -2.295 1.00 49.78 83 ARG A N 1
ATOM 649 C CA . ARG A 1 83 ? -56.627 -12.443 -1.273 1.00 49.78 83 ARG A CA 1
ATOM 650 C C . ARG A 1 83 ? -57.950 -12.860 -1.897 1.00 49.78 83 ARG A C 1
ATOM 652 O O . ARG A 1 83 ? -58.127 -12.554 -3.096 1.00 49.78 83 ARG A O 1
#